Protein AF-A0A0F0CT64-F1 (afdb_monomer)

Radius of gyration: 21.16 Å; Cα contacts (8 Å, |Δi|>4): 159; chains: 1; bounding box: 49×36×50 Å

pLDDT: mean 70.07, std 17.22, range [33.19, 93.81]

Foldseek 3Di:
DDWDWDDKDFLDDPVVVVVVVVCCVVPPPPDDDPCQLSNPRPFIAKTWTKDKDKDWDDDDQKIKMKMKIATPDIDGDNPDDDDGIDIDIDMGGDD

Mean predicted aligned error: 14.43 Å

Structure (mmCIF, N/CA/C/O backbone):
data_AF-A0A0F0CT64-F1
#
_entry.id   AF-A0A0F0CT64-F1
#
loop_
_atom_site.group_PDB
_atom_site.id
_atom_site.type_symbol
_atom_site.label_atom_id
_atom_site.label_alt_id
_atom_site.label_comp_id
_atom_site.label_asym_id
_atom_site.label_entity_id
_atom_site.label_seq_id
_atom_site.pdbx_PDB_ins_code
_atom_site.Cartn_x
_atom_site.Cartn_y
_atom_site.Cartn_z
_atom_site.occupancy
_atom_site.B_iso_or_equiv
_atom_site.auth_seq_id
_atom_site.auth_comp_id
_atom_site.auth_asym_id
_atom_site.auth_atom_id
_atom_site.pdbx_PDB_model_num
ATOM 1 N N . MET A 1 1 ? -11.567 -8.587 0.066 1.00 33.19 1 MET A N 1
ATOM 2 C CA . MET A 1 1 ? -10.350 -8.761 -0.750 1.00 33.19 1 MET A CA 1
ATOM 3 C C . MET A 1 1 ? -10.428 -7.712 -1.836 1.00 33.19 1 MET A C 1
ATOM 5 O O . MET A 1 1 ? -11.357 -7.768 -2.632 1.00 33.19 1 MET A O 1
ATOM 9 N N . THR A 1 2 ? -9.556 -6.714 -1.773 1.00 34.06 2 THR A N 1
ATOM 10 C CA . THR A 1 2 ? -9.520 -5.585 -2.709 1.00 34.06 2 THR A CA 1
ATOM 11 C C . THR A 1 2 ? -8.236 -5.711 -3.511 1.00 34.06 2 THR A C 1
ATOM 13 O O . THR A 1 2 ? -7.191 -5.988 -2.930 1.00 34.06 2 THR A O 1
ATOM 16 N N . PHE A 1 3 ? -8.331 -5.551 -4.827 1.00 36.88 3 PHE A N 1
ATOM 17 C CA . PHE A 1 3 ? -7.191 -5.530 -5.737 1.00 36.88 3 PHE A CA 1
ATOM 18 C C . PHE A 1 3 ? -7.139 -4.138 -6.365 1.00 36.88 3 PHE A C 1
ATOM 20 O O . PHE A 1 3 ? -8.169 -3.639 -6.820 1.00 36.88 3 PHE A O 1
ATOM 27 N N . THR A 1 4 ? -5.962 -3.519 -6.367 1.00 40.62 4 THR A N 1
ATOM 28 C CA . THR A 1 4 ? -5.725 -2.209 -6.981 1.00 40.62 4 THR A CA 1
ATOM 29 C C . THR A 1 4 ? -4.792 -2.412 -8.167 1.00 40.62 4 THR A C 1
ATOM 31 O O . THR A 1 4 ? -3.685 -2.905 -7.986 1.00 40.62 4 THR A O 1
ATOM 34 N N . ASP A 1 5 ? -5.252 -2.053 -9.366 1.00 43.78 5 ASP A N 1
ATOM 35 C CA . ASP A 1 5 ? -4.461 -2.035 -10.602 1.00 43.78 5 ASP A CA 1
ATOM 36 C C . ASP A 1 5 ? -4.143 -0.571 -10.939 1.00 43.78 5 ASP A C 1
ATOM 38 O O . ASP A 1 5 ? -5.019 0.196 -11.348 1.00 43.78 5 ASP A O 1
ATOM 42 N N . THR A 1 6 ? -2.908 -0.140 -10.677 1.00 52.09 6 THR A N 1
ATOM 43 C CA . THR A 1 6 ? -2.435 1.185 -11.091 1.00 52.09 6 THR A CA 1
ATOM 44 C C . THR A 1 6 ? -1.953 1.105 -12.535 1.00 52.09 6 THR A C 1
ATOM 46 O O . THR A 1 6 ? -0.931 0.482 -12.814 1.00 52.09 6 THR A O 1
ATOM 49 N N . GLY A 1 7 ? -2.689 1.743 -13.450 1.00 44.22 7 GLY A N 1
ATOM 50 C CA . GLY A 1 7 ? -2.403 1.724 -14.884 1.00 44.22 7 GLY A CA 1
ATOM 51 C C . GLY A 1 7 ? -0.967 2.123 -15.257 1.00 44.22 7 GLY A C 1
ATOM 52 O O . GLY A 1 7 ? -0.289 2.870 -14.554 1.00 44.22 7 GLY A O 1
ATOM 53 N N . ARG A 1 8 ? -0.519 1.618 -16.412 1.00 47.78 8 ARG A N 1
ATOM 54 C CA . ARG A 1 8 ? 0.845 1.764 -16.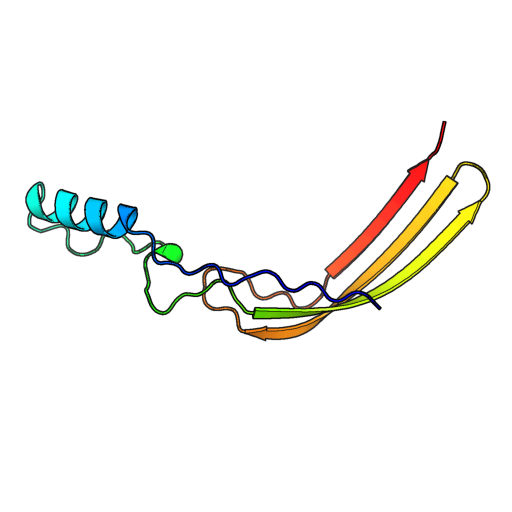947 1.00 47.78 8 ARG A CA 1
ATOM 55 C C . ARG A 1 8 ? 1.216 3.231 -17.186 1.00 47.78 8 ARG A C 1
ATOM 57 O O . ARG A 1 8 ? 0.798 3.811 -18.185 1.00 47.78 8 ARG A O 1
ATOM 64 N N . ILE A 1 9 ? 2.065 3.794 -16.333 1.00 51.75 9 ILE A N 1
ATOM 65 C CA . ILE A 1 9 ? 2.759 5.058 -16.605 1.00 51.75 9 ILE A CA 1
ATOM 66 C C . ILE A 1 9 ? 4.051 4.705 -17.345 1.00 51.75 9 ILE A C 1
ATOM 68 O O . ILE A 1 9 ? 4.833 3.890 -16.866 1.00 51.75 9 ILE A O 1
ATOM 72 N N . ARG A 1 10 ? 4.270 5.247 -18.543 1.00 51.88 10 ARG A N 1
ATOM 73 C CA . ARG A 1 10 ? 5.525 5.067 -19.292 1.00 51.88 10 ARG A CA 1
ATOM 74 C C . ARG A 1 10 ? 6.346 6.345 -19.169 1.00 51.88 10 ARG A C 1
ATOM 76 O O . ARG A 1 10 ? 5.767 7.419 -19.288 1.00 51.88 10 ARG A O 1
ATOM 83 N N . GLY A 1 11 ? 7.660 6.223 -18.970 1.00 51.16 11 GLY A N 1
ATOM 84 C CA . GLY A 1 11 ? 8.615 7.338 -19.038 1.00 51.16 11 GLY A CA 1
ATOM 85 C C . GLY A 1 11 ? 8.839 7.798 -20.481 1.00 51.16 11 GLY A C 1
ATOM 86 O O . GLY A 1 11 ? 9.940 7.736 -21.012 1.00 51.16 11 GLY A O 1
ATOM 87 N N . GLN A 1 12 ? 7.758 8.115 -21.187 1.00 54.66 12 GLN A N 1
ATOM 88 C CA . GLN A 1 12 ? 7.813 8.553 -22.572 1.00 54.66 12 GLN A CA 1
ATOM 89 C C . GLN A 1 12 ? 6.821 9.698 -22.732 1.00 54.66 12 GLN A C 1
ATOM 91 O O . GLN A 1 12 ? 5.663 9.485 -23.089 1.00 54.66 12 GLN A O 1
ATOM 96 N N . ASP A 1 13 ? 7.287 10.901 -22.403 1.00 57.38 13 ASP A N 1
ATOM 97 C CA . ASP A 1 13 ? 6.589 12.140 -22.71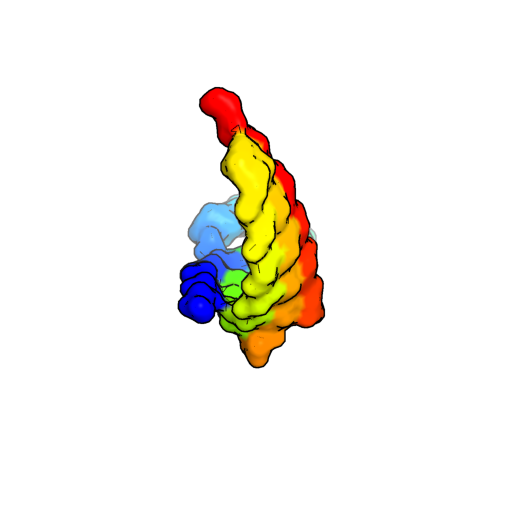8 1.00 57.38 13 ASP A CA 1
ATOM 98 C C . ASP A 1 13 ? 7.205 12.754 -23.984 1.00 57.38 13 ASP A C 1
ATOM 100 O O . ASP A 1 13 ? 8.424 12.944 -24.084 1.00 57.38 13 ASP A O 1
ATOM 104 N N . ASP A 1 14 ? 6.356 13.063 -24.963 1.00 60.22 14 ASP A N 1
ATOM 105 C CA . ASP A 1 14 ? 6.748 13.731 -26.206 1.00 60.22 14 ASP A CA 1
ATOM 106 C C . ASP A 1 14 ? 7.362 15.118 -25.934 1.00 60.22 14 ASP A C 1
ATOM 108 O O . ASP A 1 14 ? 8.087 15.660 -26.776 1.00 60.22 14 ASP A O 1
ATOM 112 N N . GLU A 1 15 ? 7.094 15.711 -24.767 1.00 60.22 15 GLU A N 1
ATOM 113 C CA . GLU A 1 15 ? 7.687 16.976 -24.336 1.00 60.22 15 GLU A CA 1
ATOM 114 C C . GLU A 1 15 ? 9.170 16.846 -23.954 1.00 60.22 15 GLU A C 1
ATOM 116 O O . GLU A 1 15 ? 9.970 17.698 -24.351 1.00 60.22 15 GLU A O 1
ATOM 121 N N . ILE A 1 16 ? 9.579 15.755 -23.295 1.00 61.50 16 ILE A N 1
ATOM 122 C CA . ILE A 1 16 ? 10.988 15.524 -22.918 1.00 61.50 16 ILE A CA 1
ATOM 123 C C . ILE A 1 16 ? 11.857 15.356 -24.169 1.00 61.50 16 ILE A C 1
ATOM 125 O O . ILE A 1 16 ? 12.947 15.927 -24.264 1.00 61.50 16 ILE A O 1
ATOM 129 N N . ALA A 1 17 ? 11.352 14.642 -25.180 1.00 63.94 17 ALA A N 1
ATOM 130 C CA . ALA A 1 17 ? 12.048 14.484 -26.455 1.00 63.94 17 ALA A CA 1
ATOM 131 C C . ALA A 1 17 ? 12.264 15.832 -27.168 1.00 63.94 17 ALA A C 1
ATOM 133 O O . ALA A 1 17 ? 13.325 16.072 -27.748 1.00 63.94 17 ALA A O 1
ATOM 134 N N . LYS A 1 18 ? 11.283 16.743 -27.105 1.00 67.62 18 LYS A N 1
ATOM 135 C CA . LYS A 1 18 ? 11.404 18.091 -27.685 1.00 67.62 18 LYS A CA 1
ATOM 136 C C . LYS A 1 18 ? 12.421 18.946 -26.938 1.00 67.62 18 LYS A C 1
ATOM 138 O O . LYS A 1 18 ? 13.184 19.653 -27.590 1.00 67.62 18 LYS A O 1
ATOM 143 N N . ILE A 1 19 ? 12.455 18.866 -25.608 1.00 67.31 19 ILE A N 1
ATOM 144 C CA . ILE A 1 19 ? 13.414 19.612 -24.783 1.00 67.31 19 ILE A CA 1
ATOM 145 C C . ILE A 1 19 ? 14.844 19.146 -25.068 1.00 67.31 19 ILE A C 1
ATOM 147 O O . ILE A 1 19 ? 15.709 19.989 -25.288 1.00 67.31 19 ILE A O 1
ATOM 151 N N . ASN A 1 20 ? 15.091 17.835 -25.148 1.00 64.31 20 ASN A N 1
ATOM 152 C CA . ASN A 1 20 ? 16.427 17.308 -25.448 1.00 64.31 20 ASN A CA 1
ATOM 153 C C . ASN A 1 20 ? 16.920 17.733 -26.840 1.00 64.31 20 ASN A C 1
ATOM 155 O O . ASN A 1 20 ? 18.057 18.183 -26.974 1.00 64.31 20 ASN A O 1
ATOM 159 N N . ASN A 1 21 ? 16.055 17.658 -27.857 1.00 67.50 21 ASN A N 1
ATOM 160 C CA . ASN A 1 21 ? 16.393 18.113 -29.209 1.00 67.50 21 ASN A CA 1
ATOM 161 C C . ASN A 1 21 ? 16.661 19.625 -29.247 1.00 67.50 21 ASN A C 1
ATOM 163 O O . ASN A 1 21 ? 17.649 20.059 -29.830 1.00 67.50 21 ASN A O 1
ATOM 167 N N . LEU A 1 22 ? 15.829 20.424 -28.565 1.00 69.44 22 LEU A N 1
ATOM 168 C CA . LEU A 1 22 ? 16.028 21.868 -28.465 1.00 69.44 22 LEU A CA 1
ATOM 169 C C . LEU A 1 22 ? 17.383 22.177 -27.821 1.00 69.44 22 LEU A C 1
ATOM 171 O O . LEU A 1 22 ? 18.166 22.927 -28.382 1.00 69.44 22 LEU A O 1
ATOM 175 N N . VAL A 1 23 ? 17.677 21.574 -26.670 1.00 67.75 23 VAL A N 1
ATOM 176 C CA . VAL A 1 23 ? 18.933 21.747 -25.929 1.00 67.75 23 VAL A CA 1
ATOM 177 C C . VAL A 1 23 ? 20.151 21.366 -26.773 1.00 67.75 23 VAL A C 1
ATOM 179 O O . VAL A 1 23 ? 21.146 22.093 -26.761 1.00 67.75 23 VAL A O 1
ATOM 182 N N . GLN A 1 24 ? 20.067 20.273 -27.532 1.00 67.62 24 GLN A N 1
ATOM 183 C CA . GLN A 1 24 ? 21.130 19.828 -28.431 1.00 67.62 24 GLN A CA 1
ATOM 184 C C . GLN A 1 24 ? 21.413 20.847 -29.550 1.00 67.62 24 GLN A C 1
ATOM 186 O O . GLN A 1 24 ? 22.575 21.026 -29.921 1.00 67.62 24 GLN A O 1
ATOM 191 N N . ASP A 1 25 ? 20.387 21.555 -30.029 1.00 69.19 25 ASP A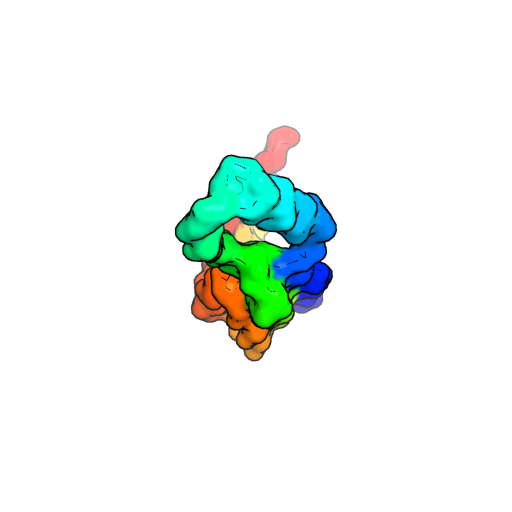 N 1
ATOM 192 C CA . ASP A 1 25 ? 20.516 22.593 -31.057 1.00 69.19 25 ASP A CA 1
ATOM 193 C C . ASP A 1 25 ? 21.118 23.907 -30.519 1.00 69.19 25 ASP A C 1
ATOM 195 O O . ASP A 1 25 ? 21.861 24.582 -31.235 1.00 69.19 25 ASP A O 1
ATOM 199 N N . ILE A 1 26 ? 20.839 24.284 -29.262 1.00 71.38 26 ILE A N 1
ATOM 200 C CA . ILE A 1 26 ? 21.363 25.530 -28.652 1.00 71.38 26 ILE A CA 1
ATOM 201 C C . ILE A 1 26 ? 22.726 25.345 -27.974 1.00 71.38 26 ILE A C 1
ATOM 203 O O . ILE A 1 26 ? 23.473 26.315 -27.842 1.00 71.38 26 ILE A O 1
ATOM 207 N N . MET A 1 27 ? 23.057 24.131 -27.520 1.00 64.12 27 MET A N 1
ATOM 208 C CA . MET A 1 27 ? 24.287 23.834 -26.773 1.00 64.12 27 MET A CA 1
ATOM 209 C C . MET A 1 27 ? 24.969 22.557 -27.297 1.00 64.12 27 MET A C 1
ATOM 211 O O . MET A 1 27 ? 24.933 21.505 -26.648 1.00 64.12 27 MET A O 1
ATOM 215 N N . PRO A 1 28 ? 25.638 22.629 -28.463 1.00 54.69 28 PRO A N 1
ATOM 216 C CA . PRO A 1 28 ? 26.315 21.481 -29.051 1.00 54.69 28 PRO A CA 1
ATOM 217 C C . PRO A 1 28 ? 27.504 21.061 -28.172 1.00 54.69 28 PRO A C 1
ATOM 219 O O . PRO A 1 28 ? 28.521 21.749 -28.104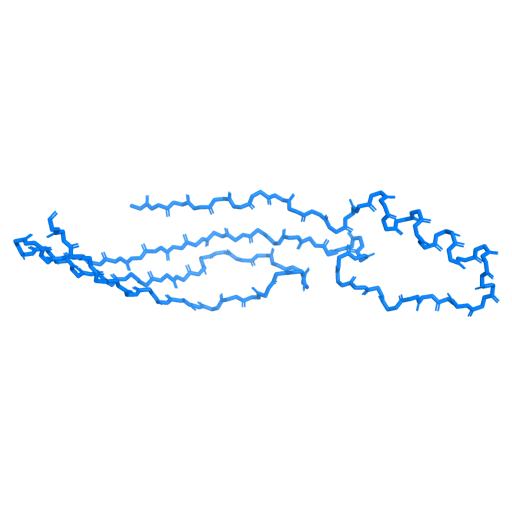 1.00 54.69 28 PRO A O 1
ATOM 222 N N . GLY A 1 29 ? 27.370 19.928 -27.478 1.00 56.91 29 GLY A N 1
ATOM 223 C CA . GLY A 1 29 ? 28.408 19.365 -26.602 1.00 56.91 29 GLY A CA 1
ATOM 224 C C . GLY A 1 29 ? 27.926 18.966 -25.206 1.00 56.91 29 GLY A C 1
ATOM 225 O O . GLY A 1 29 ? 28.616 18.206 -24.530 1.00 56.91 29 GLY A O 1
ATOM 226 N N . MET A 1 30 ? 26.729 19.394 -24.792 1.00 55.06 30 MET A N 1
ATOM 227 C CA . MET A 1 30 ? 26.047 18.835 -23.618 1.00 55.06 30 MET A CA 1
ATOM 228 C C . MET A 1 30 ? 25.337 17.533 -24.008 1.00 55.06 30 MET A C 1
ATOM 230 O O . MET A 1 30 ? 24.116 17.468 -24.104 1.00 55.06 30 MET A O 1
ATOM 234 N N . ALA A 1 31 ? 26.118 16.491 -24.298 1.00 49.16 31 ALA A N 1
ATOM 235 C CA . ALA A 1 31 ? 25.574 15.152 -24.470 1.00 49.16 31 ALA A CA 1
ATOM 236 C C . ALA A 1 31 ? 25.138 14.620 -23.099 1.00 49.16 31 ALA A C 1
ATOM 238 O O . ALA A 1 31 ? 25.958 14.521 -22.187 1.00 49.16 31 ALA A O 1
ATOM 239 N N . ASN A 1 32 ? 23.860 14.257 -22.998 1.00 50.69 32 ASN A N 1
ATOM 240 C CA . ASN A 1 32 ? 23.216 13.665 -21.828 1.00 50.69 32 ASN A CA 1
ATOM 241 C C . ASN A 1 32 ? 23.063 14.644 -20.655 1.00 50.69 32 ASN A C 1
ATOM 243 O O . ASN A 1 32 ? 23.820 14.606 -19.683 1.00 50.69 32 ASN A O 1
ATOM 247 N N . PHE A 1 33 ? 22.003 15.459 -20.693 1.00 51.50 33 PHE A N 1
ATOM 248 C CA . PHE A 1 33 ? 21.340 15.825 -19.437 1.00 51.50 33 PHE A CA 1
ATOM 249 C C . PHE A 1 33 ? 21.110 14.530 -18.642 1.00 51.50 33 PHE A C 1
ATOM 251 O O . PHE A 1 33 ? 20.765 13.526 -19.277 1.00 51.50 33 PHE A O 1
ATOM 258 N N . PRO A 1 34 ? 21.375 14.494 -17.318 1.00 47.91 34 PRO A N 1
ATOM 259 C CA . PRO A 1 34 ? 21.138 13.299 -16.523 1.00 47.91 34 PRO A CA 1
ATOM 260 C C . PRO A 1 34 ? 19.695 12.906 -16.772 1.00 47.91 34 PRO A C 1
ATOM 262 O O . PRO A 1 34 ? 18.781 13.662 -16.462 1.00 47.91 34 PRO A O 1
ATOM 265 N N . VAL A 1 35 ? 19.550 11.782 -17.462 1.00 53.47 35 VAL A N 1
ATOM 266 C CA . VAL A 1 35 ? 18.276 11.243 -17.886 1.00 53.47 35 VAL A CA 1
ATOM 267 C C . VAL A 1 35 ? 17.596 10.918 -16.572 1.00 53.47 35 VAL A C 1
ATOM 269 O O . VAL A 1 35 ? 17.980 9.968 -15.885 1.00 53.47 35 VAL A O 1
ATOM 272 N N . GLU A 1 36 ? 16.708 11.808 -16.139 1.00 53.62 36 GLU A N 1
ATOM 273 C CA . GLU A 1 36 ? 15.837 11.555 -15.008 1.00 53.62 36 GLU A CA 1
ATOM 274 C C . GLU A 1 36 ? 15.200 10.167 -15.261 1.00 53.62 36 GLU A C 1
ATOM 276 O O . GLU A 1 36 ? 15.080 9.736 -16.414 1.00 53.62 36 GLU A O 1
ATOM 281 N N . PRO A 1 37 ? 14.912 9.359 -14.228 1.00 49.81 37 PRO A N 1
ATOM 282 C CA . PRO A 1 37 ? 14.476 7.978 -14.439 1.00 49.81 37 PRO A CA 1
ATOM 283 C C . PRO A 1 37 ? 13.237 7.855 -15.352 1.00 49.81 37 PRO A C 1
ATOM 285 O O . PRO A 1 37 ? 12.975 6.780 -15.879 1.00 49.81 37 PRO A O 1
ATOM 288 N N . ASP A 1 38 ? 12.501 8.943 -15.562 1.00 50.31 38 ASP A N 1
ATOM 289 C CA . ASP A 1 38 ? 11.378 9.143 -16.486 1.00 50.31 38 ASP A CA 1
ATOM 290 C C . ASP A 1 38 ? 11.764 9.378 -17.955 1.00 50.31 38 ASP A C 1
ATOM 292 O O . ASP A 1 38 ? 10.878 9.374 -18.804 1.00 50.31 38 ASP A O 1
ATOM 296 N N . ALA A 1 39 ? 13.045 9.537 -18.276 1.00 49.34 39 ALA A N 1
ATOM 297 C CA . ALA A 1 39 ? 13.553 9.754 -19.626 1.00 49.34 39 ALA A CA 1
ATOM 298 C C . ALA A 1 39 ? 14.304 8.531 -20.210 1.00 49.34 39 ALA A C 1
ATOM 300 O O . ALA A 1 39 ? 14.706 8.553 -21.378 1.00 49.34 39 ALA A O 1
ATOM 301 N N . ASP A 1 40 ? 14.466 7.440 -19.443 1.00 54.19 40 ASP A N 1
ATOM 302 C CA . ASP A 1 40 ? 14.884 6.135 -19.979 1.00 54.19 40 ASP A CA 1
ATOM 303 C C . ASP A 1 40 ? 13.661 5.354 -20.478 1.00 54.19 40 ASP A C 1
ATOM 305 O O . ASP A 1 40 ? 12.761 4.990 -19.723 1.00 54.19 40 ASP A O 1
ATOM 309 N N . ILE A 1 41 ? 13.670 5.037 -21.770 1.00 51.62 41 ILE A N 1
ATOM 310 C CA . ILE A 1 41 ? 12.620 4.310 -22.496 1.00 51.62 41 ILE A CA 1
ATOM 311 C C . ILE A 1 41 ? 12.397 2.892 -21.932 1.00 51.62 41 ILE A C 1
ATOM 313 O O . ILE A 1 41 ? 11.342 2.288 -22.144 1.00 51.62 41 ILE A O 1
ATOM 317 N N . HIS A 1 42 ? 13.385 2.336 -21.224 1.00 54.00 42 HIS A N 1
ATOM 318 C CA . HIS A 1 42 ? 13.272 1.044 -20.547 1.00 54.00 42 HIS A CA 1
ATOM 319 C C . HIS A 1 42 ? 12.600 1.153 -19.174 1.00 54.00 42 HIS A C 1
ATOM 321 O O . HIS A 1 42 ? 12.189 0.123 -18.630 1.00 54.00 42 HIS A O 1
ATOM 327 N N . ASN A 1 43 ? 12.463 2.357 -18.611 1.00 53.97 43 ASN A N 1
ATOM 328 C CA . ASN A 1 43 ? 11.814 2.579 -17.326 1.00 53.97 43 ASN A CA 1
ATOM 329 C C . ASN A 1 43 ? 10.299 2.695 -17.508 1.00 53.97 43 ASN A C 1
ATOM 331 O O . ASN A 1 43 ? 9.765 3.437 -18.334 1.00 53.97 43 ASN A O 1
ATOM 335 N N . TYR A 1 44 ? 9.579 1.913 -16.717 1.00 57.22 44 TYR A N 1
ATOM 336 C CA . TYR A 1 44 ? 8.128 1.885 -16.701 1.00 57.22 44 TYR A CA 1
ATOM 337 C C . TYR A 1 44 ? 7.664 2.024 -15.258 1.00 57.22 44 TYR A C 1
ATOM 339 O O . TYR A 1 44 ? 8.264 1.468 -14.333 1.00 57.22 44 TYR A O 1
ATOM 347 N N . GLY A 1 45 ? 6.567 2.758 -15.079 1.00 58.47 45 GLY A N 1
ATOM 348 C CA . GLY A 1 45 ? 5.737 2.672 -13.891 1.00 58.47 45 GLY A CA 1
ATOM 349 C C . GLY A 1 45 ? 5.364 1.211 -13.717 1.00 58.47 45 GLY A C 1
ATOM 350 O O . GLY A 1 45 ? 4.762 0.602 -14.605 1.00 58.47 45 GLY A O 1
ATOM 351 N N . GLY A 1 46 ? 5.869 0.627 -12.638 1.00 63.69 46 GLY A N 1
ATOM 352 C CA . GLY A 1 46 ? 5.808 -0.807 -12.453 1.00 63.69 46 GLY A CA 1
ATOM 353 C C . GLY A 1 46 ? 4.394 -1.344 -12.339 1.00 63.69 46 GLY A C 1
ATOM 354 O O . GLY A 1 46 ? 3.454 -0.627 -12.011 1.00 63.69 46 GLY A O 1
ATOM 355 N N . GLU A 1 47 ? 4.268 -2.637 -12.596 1.00 70.38 47 GLU A N 1
ATOM 356 C CA . GLU A 1 47 ? 3.062 -3.396 -12.298 1.00 70.38 47 GLU A CA 1
ATOM 357 C C . GLU A 1 47 ? 3.192 -3.957 -10.884 1.00 70.38 47 GLU A C 1
ATOM 359 O O . GLU A 1 47 ? 4.183 -4.621 -10.565 1.00 70.38 47 GLU A O 1
ATOM 364 N N . ARG A 1 48 ? 2.207 -3.687 -10.027 1.00 77.25 48 ARG A N 1
ATOM 365 C CA . ARG A 1 48 ? 2.186 -4.197 -8.658 1.00 77.25 48 ARG A CA 1
ATOM 366 C C . ARG A 1 48 ? 0.810 -4.749 -8.323 1.00 77.25 48 ARG A C 1
ATOM 368 O O . ARG A 1 48 ? -0.196 -4.086 -8.545 1.00 77.25 48 ARG A O 1
ATOM 375 N N . ILE A 1 49 ? 0.786 -5.962 -7.782 1.00 79.44 49 ILE A N 1
ATOM 376 C CA . ILE A 1 49 ? -0.403 -6.590 -7.212 1.00 79.44 49 ILE A CA 1
ATOM 377 C C . ILE A 1 49 ? -0.180 -6.680 -5.711 1.00 79.44 49 ILE A C 1
ATOM 379 O O . ILE A 1 49 ? 0.650 -7.459 -5.240 1.00 79.44 49 ILE A O 1
ATOM 383 N N . ASP A 1 50 ? -0.952 -5.893 -4.975 1.00 84.62 50 ASP A N 1
ATOM 384 C CA . ASP A 1 50 ? -0.900 -5.832 -3.522 1.00 84.62 50 ASP A CA 1
ATOM 385 C C . ASP A 1 50 ? -1.985 -6.715 -2.897 1.00 84.62 50 ASP A C 1
ATOM 387 O O . ASP A 1 50 ? -3.142 -6.722 -3.325 1.00 84.62 50 ASP A O 1
ATOM 391 N N . ALA A 1 51 ? -1.607 -7.462 -1.864 1.00 84.62 51 ALA A N 1
ATOM 392 C CA . ALA A 1 51 ? -2.509 -8.227 -1.022 1.00 84.62 51 ALA A CA 1
ATOM 393 C C . ALA A 1 51 ? -2.616 -7.545 0.342 1.00 84.62 51 ALA A C 1
ATOM 395 O O . ALA A 1 51 ? -1.615 -7.346 1.028 1.00 84.62 51 ALA A O 1
ATOM 396 N N . PHE A 1 52 ? -3.844 -7.225 0.745 1.00 89.75 52 PHE A N 1
ATOM 397 C CA . PHE A 1 52 ? -4.132 -6.510 1.985 1.00 89.75 52 PHE A CA 1
ATOM 398 C C . PHE A 1 52 ? -4.950 -7.377 2.938 1.00 89.75 52 PHE A C 1
ATOM 400 O O . PHE A 1 52 ? -5.885 -8.076 2.530 1.00 89.75 52 PHE A O 1
ATOM 407 N N . PHE A 1 53 ? -4.630 -7.287 4.224 1.00 91.69 53 PHE A N 1
ATOM 408 C CA . PHE A 1 53 ? -5.395 -7.877 5.307 1.00 91.69 53 PHE A CA 1
ATOM 409 C C . PHE A 1 53 ? -5.528 -6.879 6.452 1.00 91.69 53 PHE A C 1
ATOM 411 O O . PHE A 1 53 ? -4.538 -6.360 6.965 1.00 91.69 53 PHE A O 1
ATOM 418 N N . GLY A 1 54 ? -6.760 -6.638 6.886 1.00 89.75 54 GLY A N 1
ATOM 419 C CA . GLY A 1 54 ? -7.040 -5.685 7.944 1.00 89.75 54 GLY A CA 1
ATOM 420 C C . GLY A 1 54 ? -8.209 -6.102 8.813 1.00 89.75 54 GLY A C 1
ATOM 421 O O . GLY A 1 54 ? -9.079 -6.873 8.404 1.00 89.75 54 GLY A O 1
ATOM 422 N N . VAL A 1 55 ? -8.210 -5.571 10.028 1.00 92.06 55 VAL A N 1
ATOM 423 C CA . VAL A 1 55 ? -9.313 -5.684 10.976 1.00 92.06 55 VAL A CA 1
ATOM 424 C C . VAL A 1 55 ? -9.733 -4.288 11.403 1.00 92.06 55 VAL A C 1
ATOM 426 O O . VAL A 1 55 ? -8.902 -3.408 11.637 1.00 92.06 55 VAL A O 1
ATOM 429 N N . SER A 1 56 ? -11.038 -4.087 11.517 1.00 92.62 56 SER A N 1
ATOM 430 C CA . SER A 1 56 ? -11.614 -2.859 12.044 1.00 92.62 56 SER A CA 1
ATOM 431 C C . SER A 1 56 ? -12.494 -3.166 13.245 1.00 92.62 56 SER A C 1
ATOM 433 O O . SER A 1 56 ? -13.152 -4.205 13.330 1.00 92.62 56 SER A O 1
ATOM 435 N N . PHE A 1 57 ? -12.466 -2.256 14.208 1.00 91.69 57 PHE A N 1
ATOM 436 C CA . PHE A 1 57 ? -13.281 -2.295 15.401 1.00 91.69 57 PHE A CA 1
ATOM 437 C C . PHE A 1 57 ? -14.020 -0.970 15.534 1.00 91.69 57 PHE A C 1
ATOM 439 O O . PHE A 1 57 ? -13.415 0.094 15.660 1.00 91.69 57 PHE A O 1
ATOM 446 N N . THR A 1 58 ? -15.346 -1.045 15.541 1.00 93.19 58 THR A N 1
ATOM 447 C CA . THR A 1 58 ? -16.213 0.124 15.674 1.00 93.19 58 THR A CA 1
ATOM 448 C C . THR A 1 58 ? -16.995 0.034 16.976 1.00 93.19 58 THR A C 1
ATOM 450 O O . THR A 1 58 ? -17.635 -0.977 17.266 1.00 93.19 58 THR A O 1
ATOM 453 N N . LYS A 1 59 ? -16.961 1.109 17.766 1.00 90.00 59 LYS A N 1
ATOM 454 C CA . LYS A 1 59 ? -17.737 1.253 18.996 1.00 90.00 59 LYS A CA 1
ATOM 455 C C . LYS A 1 59 ? -18.300 2.670 19.104 1.00 90.00 59 LYS A C 1
ATOM 457 O O . LYS A 1 59 ? -17.593 3.613 19.455 1.00 90.00 59 LYS A O 1
ATOM 462 N N . GLY A 1 60 ? -19.606 2.800 18.871 1.00 89.06 60 GLY A N 1
ATOM 463 C CA . GLY A 1 60 ? -20.303 4.088 18.918 1.00 89.06 60 GLY A CA 1
ATOM 464 C C . GLY A 1 60 ? -19.783 5.043 17.843 1.00 89.06 60 GLY A C 1
ATOM 465 O O . GLY A 1 60 ? -19.696 4.667 16.680 1.00 89.06 60 GLY A O 1
ATOM 466 N N .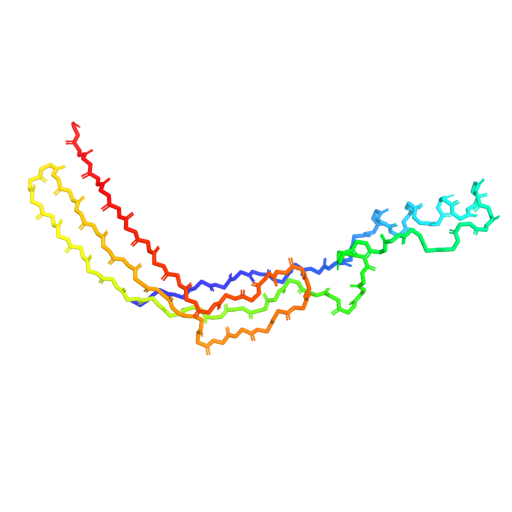 ALA A 1 61 ? -19.415 6.258 18.246 1.00 89.75 61 ALA A N 1
ATOM 467 C CA . ALA A 1 61 ? -18.846 7.280 17.365 1.00 89.75 61 ALA A CA 1
ATOM 468 C C . ALA A 1 61 ? -17.375 7.033 16.977 1.00 89.75 61 ALA A C 1
ATOM 470 O O . ALA A 1 61 ? -16.845 7.748 16.131 1.00 89.75 61 ALA A O 1
ATOM 471 N N . LEU A 1 62 ? -16.707 6.059 17.606 1.00 88.94 62 LEU A N 1
ATOM 472 C CA . LEU A 1 62 ? -15.292 5.767 17.403 1.00 88.94 62 LEU A CA 1
ATOM 473 C C . LEU A 1 62 ? -15.120 4.501 16.558 1.00 88.94 62 LEU A C 1
ATOM 475 O O . LEU A 1 62 ? -15.630 3.436 16.909 1.00 88.94 62 LEU A O 1
ATOM 479 N N . SER A 1 63 ? -14.340 4.600 15.488 1.00 92.44 63 SER A N 1
ATOM 480 C CA . SER A 1 63 ? -13.889 3.466 14.686 1.00 92.44 63 SER A CA 1
ATOM 481 C C . SER A 1 63 ? -12.367 3.445 14.638 1.00 92.44 63 SER A C 1
ATOM 483 O O . SER A 1 63 ? -11.739 4.475 14.401 1.00 92.44 63 SER A O 1
ATOM 485 N N . VAL A 1 64 ? -11.769 2.283 14.878 1.00 92.38 64 VAL A N 1
ATOM 486 C CA . VAL A 1 64 ? -10.326 2.058 14.761 1.00 92.38 64 VAL A CA 1
ATOM 487 C C . VAL A 1 64 ? -10.076 0.921 13.785 1.00 92.38 64 VAL A C 1
ATOM 489 O O . VAL A 1 64 ? -10.791 -0.078 13.789 1.00 92.38 64 VAL A O 1
ATOM 492 N N . GLY A 1 65 ? -9.074 1.066 12.931 1.00 93.81 65 GLY A N 1
ATOM 493 C CA . GLY A 1 65 ? -8.719 0.067 11.933 1.00 93.81 65 GLY A CA 1
ATOM 494 C C . GLY A 1 65 ? -7.216 -0.095 11.832 1.00 93.81 65 GLY A C 1
ATOM 495 O O . GLY A 1 65 ? -6.468 0.873 11.977 1.00 93.81 65 GLY A O 1
ATOM 496 N N . ILE A 1 66 ? -6.786 -1.325 11.583 1.00 92.94 66 ILE A N 1
ATOM 497 C CA . ILE A 1 66 ? -5.418 -1.637 11.190 1.00 92.94 66 ILE A CA 1
ATOM 498 C C . ILE A 1 66 ? -5.464 -2.524 9.954 1.00 92.94 66 ILE A C 1
ATOM 500 O O . ILE A 1 66 ? -6.221 -3.492 9.898 1.00 92.94 66 ILE A O 1
ATOM 504 N N . GLU A 1 67 ? -4.661 -2.179 8.963 1.00 92.94 67 GLU A N 1
ATOM 505 C CA . GLU A 1 67 ? -4.558 -2.864 7.687 1.00 92.94 67 GLU A CA 1
ATOM 506 C C . GLU A 1 67 ? -3.082 -3.032 7.349 1.00 92.94 67 GLU A C 1
ATOM 508 O O . GLU A 1 67 ? -2.332 -2.063 7.285 1.00 92.94 67 GLU A O 1
ATOM 513 N N . GLY A 1 68 ? -2.641 -4.271 7.186 1.00 91.56 68 GLY A N 1
ATOM 514 C CA . GLY A 1 68 ? -1.325 -4.593 6.656 1.00 91.56 68 GLY A CA 1
ATOM 515 C C . GLY A 1 68 ? -1.450 -5.018 5.203 1.00 91.56 68 GLY A C 1
ATOM 516 O O . GLY A 1 68 ? -2.433 -5.656 4.826 1.00 91.56 68 GLY A O 1
ATOM 517 N N . GLY A 1 69 ? -0.447 -4.710 4.393 1.00 88.25 69 GLY A N 1
ATOM 518 C CA . GLY A 1 69 ? -0.370 -5.215 3.035 1.00 88.25 69 GLY A CA 1
ATOM 519 C C . GLY A 1 69 ? 1.046 -5.590 2.635 1.00 88.25 69 GLY A C 1
ATOM 520 O O . GLY A 1 69 ? 2.031 -5.041 3.133 1.00 88.25 69 GLY A O 1
ATOM 521 N N . ILE A 1 70 ? 1.119 -6.574 1.748 1.00 88.62 70 ILE A N 1
ATOM 522 C CA . ILE A 1 70 ? 2.345 -7.036 1.106 1.00 88.62 70 ILE A CA 1
ATOM 523 C C . ILE A 1 70 ? 2.113 -7.061 -0.409 1.00 88.62 70 ILE A C 1
ATOM 525 O O . ILE A 1 70 ? 1.021 -7.444 -0.843 1.00 88.62 70 ILE A O 1
ATOM 529 N N . PRO A 1 71 ? 3.096 -6.694 -1.238 1.00 82.25 71 PRO A N 1
ATOM 530 C CA . PRO A 1 71 ? 3.006 -6.923 -2.669 1.00 82.25 71 PRO A CA 1
ATOM 531 C C . PRO A 1 71 ? 3.194 -8.411 -2.950 1.00 82.25 71 PRO A C 1
ATOM 533 O O . PRO A 1 71 ? 4.249 -8.986 -2.698 1.00 82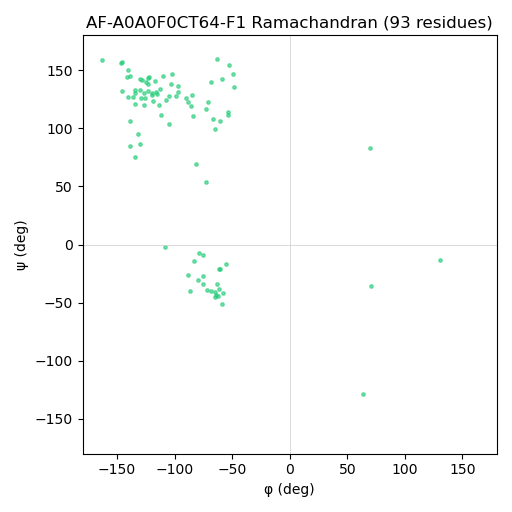.25 71 PRO A O 1
ATOM 536 N N . ALA A 1 72 ? 2.157 -9.050 -3.486 1.00 82.50 72 ALA A N 1
ATOM 537 C CA . ALA A 1 72 ? 2.226 -10.436 -3.940 1.00 82.50 72 ALA A CA 1
ATOM 538 C C . ALA A 1 72 ? 2.978 -10.560 -5.277 1.00 82.50 72 ALA A C 1
ATOM 540 O O . ALA A 1 72 ? 3.551 -11.606 -5.579 1.00 82.50 72 ALA A O 1
ATOM 541 N N . TYR A 1 73 ? 2.967 -9.496 -6.082 1.00 79.06 73 TYR A N 1
ATOM 542 C CA . TYR A 1 73 ? 3.724 -9.391 -7.321 1.00 79.06 73 TYR A CA 1
ATOM 543 C C . TYR A 1 73 ? 4.174 -7.950 -7.519 1.00 79.06 73 TYR A C 1
ATOM 545 O O . TYR A 1 73 ? 3.354 -7.040 -7.422 1.00 79.06 73 TYR A O 1
ATOM 553 N N . GLN A 1 74 ? 5.448 -7.737 -7.835 1.00 74.81 74 GLN A N 1
ATOM 554 C CA . GLN A 1 74 ? 5.953 -6.417 -8.177 1.00 74.81 74 GLN A CA 1
ATOM 555 C C . GLN A 1 74 ? 6.959 -6.525 -9.317 1.00 74.81 74 GLN A C 1
ATOM 557 O O . GLN A 1 74 ? 7.915 -7.297 -9.277 1.00 74.81 74 GLN A O 1
ATOM 562 N N . ARG A 1 75 ? 6.724 -5.741 -10.359 1.00 72.88 75 ARG A N 1
ATOM 563 C CA . ARG A 1 75 ? 7.625 -5.551 -11.482 1.00 72.88 75 ARG A CA 1
ATOM 564 C C . ARG A 1 75 ? 7.761 -4.048 -11.674 1.00 72.88 75 ARG A C 1
ATOM 566 O O . ARG A 1 75 ? 6.990 -3.463 -12.423 1.00 72.88 75 ARG A O 1
ATOM 573 N N . VAL A 1 76 ? 8.695 -3.430 -10.958 1.00 71.50 76 VAL A N 1
ATOM 574 C CA . VAL A 1 76 ? 9.011 -1.994 -11.039 1.00 71.50 76 VAL A CA 1
ATOM 5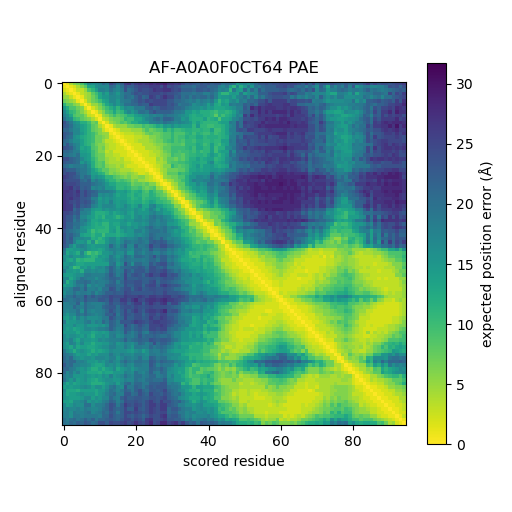75 C C . VAL A 1 76 ? 10.375 -1.788 -11.686 1.00 71.50 76 VAL A C 1
ATOM 577 O O . VAL A 1 76 ? 11.275 -2.597 -11.483 1.00 71.50 76 VAL A O 1
ATOM 580 N N . ASN A 1 77 ? 10.536 -0.720 -12.471 1.00 63.28 77 ASN A N 1
ATOM 581 C CA . ASN A 1 77 ? 11.837 -0.348 -13.023 1.00 63.28 77 ASN A CA 1
ATOM 582 C C . ASN A 1 77 ? 12.122 1.143 -12.819 1.00 63.28 77 ASN A C 1
ATOM 584 O O . ASN A 1 77 ? 11.672 1.969 -13.613 1.00 63.28 77 ASN A O 1
ATOM 588 N N . GLY A 1 78 ? 12.838 1.467 -11.735 1.00 58.06 78 GLY A N 1
ATOM 589 C CA . GLY A 1 78 ? 13.448 2.778 -11.457 1.00 58.06 78 GLY A CA 1
ATOM 590 C C . GLY A 1 78 ? 12.490 3.932 -11.128 1.00 58.06 78 GLY A C 1
ATOM 591 O O . GLY A 1 78 ? 12.805 4.757 -10.278 1.00 58.06 78 GLY A O 1
ATOM 592 N N . LEU A 1 79 ? 11.311 3.974 -11.753 1.00 61.47 79 LEU A N 1
ATOM 593 C CA . LEU A 1 79 ? 10.327 5.054 -11.636 1.00 61.47 79 LEU A CA 1
ATOM 594 C C . LEU A 1 79 ? 9.482 4.983 -10.363 1.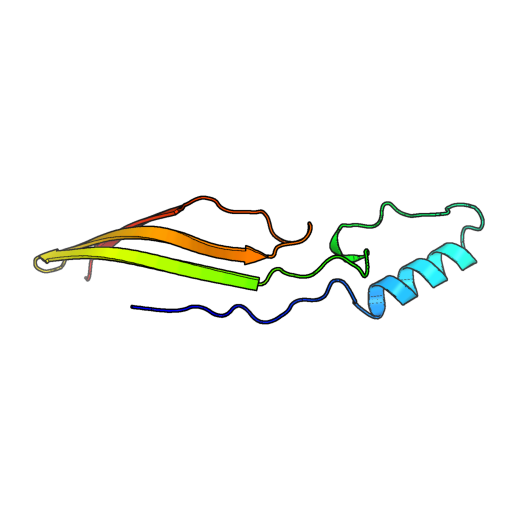00 61.47 79 LEU A C 1
ATOM 596 O O . LEU A 1 79 ? 9.016 5.991 -9.839 1.00 61.47 79 LEU A O 1
ATOM 600 N N . GLN A 1 80 ? 9.258 3.767 -9.881 1.00 64.62 80 GLN A N 1
ATOM 601 C CA . GLN A 1 80 ? 8.510 3.481 -8.668 1.00 64.62 80 GLN A CA 1
ATOM 602 C C . GLN A 1 80 ? 9.387 2.604 -7.777 1.00 64.62 80 GLN A C 1
ATOM 604 O O . GLN A 1 80 ? 9.947 1.616 -8.249 1.00 64.62 80 GLN A O 1
ATOM 609 N N . MET A 1 81 ? 9.525 2.977 -6.502 1.00 69.69 81 MET A N 1
ATOM 610 C CA . MET A 1 81 ? 10.330 2.213 -5.549 1.00 69.69 81 MET A CA 1
ATOM 611 C C . MET A 1 81 ? 9.681 0.858 -5.246 1.00 69.69 81 MET A C 1
ATOM 613 O O . MET A 1 81 ? 8.460 0.753 -5.084 1.00 69.69 81 MET A O 1
ATOM 617 N N . GLU A 1 82 ? 10.516 -0.176 -5.154 1.00 74.62 82 GLU A N 1
ATOM 618 C CA . GLU A 1 82 ? 10.112 -1.476 -4.624 1.00 74.62 82 GLU A CA 1
ATOM 619 C C . GLU A 1 82 ? 9.606 -1.306 -3.186 1.00 74.62 82 GLU A C 1
ATOM 621 O O . GLU A 1 82 ? 10.076 -0.442 -2.443 1.00 74.62 82 GLU A O 1
ATOM 626 N N . THR A 1 83 ? 8.568 -2.044 -2.810 1.00 80.69 83 THR A N 1
ATOM 627 C CA . THR A 1 83 ? 7.975 -1.964 -1.471 1.00 80.69 83 THR A CA 1
ATOM 628 C C . THR A 1 83 ? 7.885 -3.375 -0.933 1.00 80.69 83 THR A C 1
ATOM 630 O O . THR A 1 83 ? 7.285 -4.201 -1.589 1.00 80.69 83 THR A O 1
ATOM 633 N N . ASP A 1 84 ? 8.419 -3.662 0.250 1.00 83.62 84 ASP A N 1
ATOM 634 C CA . ASP A 1 84 ? 8.374 -5.035 0.784 1.00 83.62 84 ASP A CA 1
ATOM 635 C C . ASP A 1 84 ? 7.077 -5.316 1.549 1.00 83.62 84 ASP A C 1
ATOM 637 O O . ASP A 1 84 ? 6.494 -6.397 1.490 1.00 83.62 84 ASP A O 1
ATOM 641 N N . TRP A 1 85 ? 6.626 -4.326 2.310 1.00 85.62 85 TRP A N 1
ATOM 642 C CA . TRP A 1 85 ? 5.423 -4.385 3.122 1.00 85.62 85 TRP A CA 1
ATOM 643 C C . TRP A 1 85 ? 5.017 -2.968 3.505 1.00 85.62 85 TRP A C 1
ATOM 645 O O . TRP A 1 85 ? 5.830 -2.041 3.509 1.00 85.62 85 TRP A O 1
ATOM 655 N N . PHE A 1 86 ? 3.755 -2.797 3.863 1.00 88.25 86 PHE A N 1
ATOM 656 C CA . PHE A 1 86 ? 3.273 -1.558 4.451 1.00 88.25 86 PHE A CA 1
ATOM 657 C C . PHE A 1 86 ? 2.171 -1.857 5.461 1.00 88.25 86 PHE A C 1
ATOM 659 O O . PHE A 1 86 ? 1.497 -2.887 5.419 1.00 88.25 86 PHE A O 1
ATOM 666 N N . ILE A 1 87 ? 1.998 -0.937 6.401 1.00 90.88 87 ILE A N 1
ATOM 667 C CA . ILE A 1 87 ? 0.961 -1.013 7.419 1.00 90.88 87 ILE A CA 1
ATOM 668 C C . ILE A 1 87 ? 0.287 0.346 7.529 1.00 90.88 87 ILE A C 1
ATOM 670 O O . ILE A 1 87 ? 0.944 1.383 7.586 1.00 90.88 87 ILE A O 1
ATOM 674 N N . THR A 1 88 ? -1.034 0.330 7.540 1.00 91.31 88 THR A N 1
ATOM 675 C CA . THR A 1 88 ? -1.887 1.500 7.674 1.00 91.31 88 THR A CA 1
ATOM 676 C C . THR A 1 88 ? -2.733 1.319 8.920 1.00 91.31 88 THR A C 1
ATOM 678 O O . THR A 1 88 ? -3.375 0.289 9.112 1.00 91.31 88 THR A O 1
ATOM 681 N N . SER A 1 89 ? -2.740 2.317 9.792 1.00 91.88 89 SER A N 1
ATOM 682 C CA . SER A 1 89 ? -3.635 2.370 10.942 1.00 91.88 89 SER A CA 1
ATOM 683 C C . SER A 1 89 ? -4.454 3.652 10.884 1.00 91.88 89 SER A C 1
ATOM 685 O O . SER A 1 89 ? -3.980 4.692 10.430 1.00 91.88 89 SER A O 1
ATOM 687 N N . GLY A 1 90 ? -5.715 3.568 11.300 1.00 92.12 90 GLY A N 1
ATOM 688 C CA . GLY A 1 90 ? -6.665 4.667 11.193 1.00 92.12 90 GLY A CA 1
ATOM 689 C C . GLY A 1 90 ? -7.573 4.752 12.407 1.00 92.12 90 GLY A C 1
ATOM 690 O O . GLY A 1 90 ? -7.976 3.738 12.978 1.00 92.12 90 GLY A O 1
ATOM 691 N N . ILE A 1 91 ? -7.908 5.983 12.785 1.00 91.44 91 ILE A N 1
ATOM 692 C CA . ILE A 1 91 ? -8.920 6.296 13.791 1.00 91.44 91 ILE A CA 1
ATOM 693 C C . ILE A 1 91 ? -9.906 7.259 13.140 1.00 91.44 91 ILE A C 1
ATOM 695 O O . ILE A 1 91 ? -9.510 8.300 12.621 1.00 91.44 91 ILE A O 1
ATOM 699 N N . GLN A 1 92 ? -11.187 6.920 13.173 1.00 90.25 92 GLN A N 1
ATOM 700 C CA . GLN A 1 92 ? -12.271 7.752 12.679 1.00 90.25 92 GLN A CA 1
ATOM 701 C C . GLN A 1 92 ? -13.220 8.067 13.830 1.00 90.25 92 GLN A C 1
ATOM 703 O O . GLN A 1 92 ? -13.661 7.171 14.551 1.00 90.25 92 GLN A O 1
ATOM 708 N N . VAL A 1 93 ? -13.540 9.349 13.986 1.00 90.25 93 VAL A N 1
ATOM 709 C CA . VAL A 1 93 ? -14.525 9.837 14.952 1.00 90.25 93 VAL A CA 1
ATOM 710 C C . VAL A 1 93 ? -15.642 10.520 14.173 1.00 90.25 93 VAL A C 1
ATOM 712 O O . VAL A 1 93 ? -15.369 11.424 13.387 1.00 90.25 93 VAL A O 1
ATOM 715 N N . MET A 1 94 ? -16.882 10.074 14.359 1.00 84.44 94 MET A N 1
ATOM 716 C CA . MET A 1 94 ? -18.067 10.703 13.766 1.00 84.44 94 MET A CA 1
ATOM 717 C C . MET A 1 94 ? -18.709 11.646 14.794 1.00 84.44 94 MET A C 1
ATOM 719 O O . MET A 1 94 ? -18.899 11.248 15.943 1.00 84.44 94 MET A O 1
ATOM 723 N N . PHE A 1 95 ? -19.007 12.883 14.388 1.00 76.56 95 PHE A N 1
ATOM 724 C CA . PHE A 1 95 ? -19.653 13.922 15.199 1.00 76.56 95 PHE A CA 1
ATOM 725 C C . PHE A 1 95 ? -21.007 14.322 14.615 1.00 76.56 95 PHE A C 1
ATOM 727 O O . PHE A 1 95 ? -21.174 14.196 13.380 1.00 76.56 95 PHE A O 1
#

Solvent-accessible surface area (backbone atoms only — not comparable to full-atom values): 5727 Å² 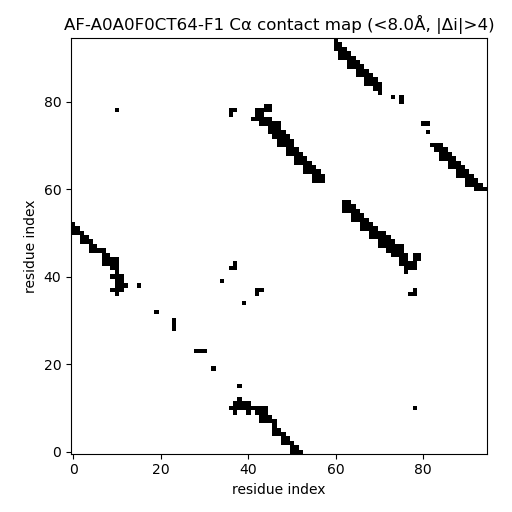total; per-residue (Å²): 137,70,79,60,82,67,76,84,44,64,25,71,55,75,64,59,57,50,50,53,53,50,48,47,73,77,42,83,81,68,76,72,69,82,66,50,55,53,64,37,82,86,21,29,42,33,52,52,42,50,47,64,55,66,56,73,52,74,58,89,51,40,34,40,35,43,35,38,33,35,56,79,40,76,53,56,34,82,62,38,82,88,67,81,63,52,75,49,73,48,77,47,75,64,131

Secondary structure (DSSP, 8-state):
---------BS--HHHHHHHHHHHHHSTT-------TTS-TT-B--EEEEEEEEEEEEETTEEEEEEEEEEEEEE--SSS---S-EEEEEEEE--

Organism: NCBI:txid1609969

Nearest PDB structures (foldseek):
  2x9k-assembly1_A  TM=3.171E-01  e=6.110E+00  Escherichia coli K-12
  5fs4-assembly1_A  TM=2.337E-01  e=4.261E+00  Acinetobacter phage AP205

Sequence (95 aa):
MTFTDTGRIRGQDDEIAKINNLVQDIMPGMANFPVEPDADIHNYGGERIDAFFGVSFTKGALSVGIEGGIPAYQRVNGLQMETDWFITSGIQVMF